Protein AF-A0A0K2RRZ0-F1 (afdb_monomer_lite)

Structure (mmCIF, N/CA/C/O backbone):
data_AF-A0A0K2RRZ0-F1
#
_entry.id   AF-A0A0K2RRZ0-F1
#
loop_
_atom_site.group_PDB
_atom_site.id
_atom_site.type_symbol
_atom_site.label_atom_id
_atom_site.label_alt_id
_atom_site.label_comp_id
_atom_site.label_asym_id
_atom_site.label_entity_id
_atom_site.label_seq_id
_atom_site.pdbx_PDB_ins_code
_atom_site.Cartn_x
_atom_site.Cartn_y
_atom_site.Cartn_z
_atom_site.occupancy
_atom_site.B_iso_or_equiv
_atom_site.auth_seq_id
_atom_site.auth_comp_id
_atom_site.auth_asym_id
_atom_site.auth_atom_id
_atom_site.pdbx_PDB_model_num
ATOM 1 N N . MET A 1 1 ? -2.063 -4.353 21.843 1.00 67.69 1 MET A N 1
ATOM 2 C CA . MET A 1 1 ? -2.310 -3.408 20.736 1.00 67.69 1 MET A CA 1
ATOM 3 C C . MET A 1 1 ? -3.190 -4.141 19.742 1.00 67.69 1 MET A C 1
ATOM 5 O O . MET A 1 1 ? -2.848 -5.270 19.420 1.00 67.69 1 MET A O 1
ATOM 9 N N . GLU A 1 2 ? -4.343 -3.583 19.376 1.00 74.56 2 GLU A N 1
ATOM 10 C CA . GLU A 1 2 ? -5.281 -4.208 18.430 1.00 74.56 2 GLU A CA 1
ATOM 11 C C . GLU A 1 2 ? -4.839 -3.903 16.991 1.00 74.56 2 GLU A C 1
ATOM 13 O O . GLU A 1 2 ? -4.509 -2.759 16.683 1.00 74.56 2 GLU A O 1
ATOM 18 N N . VAL A 1 3 ? -4.784 -4.930 16.140 1.00 85.00 3 VAL A N 1
ATOM 19 C CA . VAL A 1 3 ? -4.418 -4.840 14.715 1.00 85.00 3 VAL A CA 1
ATOM 20 C C . VAL A 1 3 ? -5.701 -4.970 13.897 1.00 85.00 3 VAL A C 1
ATOM 22 O O . VAL A 1 3 ? -6.579 -5.746 14.274 1.00 85.00 3 VAL A O 1
ATOM 25 N N . ALA A 1 4 ? -5.828 -4.204 12.815 1.00 87.69 4 ALA A N 1
ATOM 26 C CA . ALA A 1 4 ? -6.955 -4.293 11.893 1.00 87.69 4 ALA A CA 1
ATOM 27 C C . ALA A 1 4 ? -6.485 -4.593 10.466 1.00 87.69 4 ALA A C 1
ATOM 29 O O . ALA A 1 4 ? -5.355 -4.271 10.092 1.00 87.69 4 ALA A O 1
ATOM 30 N N . GLU A 1 5 ? -7.362 -5.190 9.666 1.00 92.69 5 GLU A N 1
ATOM 31 C CA . GLU A 1 5 ? -7.110 -5.439 8.251 1.00 92.69 5 GLU A CA 1
ATOM 32 C C . GLU A 1 5 ? -7.534 -4.223 7.422 1.00 92.69 5 GLU A C 1
ATOM 34 O O . GLU A 1 5 ? -8.609 -3.646 7.613 1.00 92.69 5 GLU A O 1
ATOM 39 N N . TYR A 1 6 ? -6.670 -3.819 6.495 1.00 95.44 6 TYR A N 1
ATOM 40 C CA . TYR A 1 6 ? -6.923 -2.715 5.580 1.00 95.44 6 TYR A CA 1
ATOM 41 C C . TYR A 1 6 ? -6.788 -3.192 4.141 1.00 95.44 6 TYR A C 1
ATOM 43 O O . TYR A 1 6 ? -5.733 -3.683 3.741 1.00 95.44 6 TYR A O 1
ATOM 51 N N . LYS A 1 7 ? -7.837 -3.003 3.342 1.00 95.12 7 LYS A N 1
ATOM 52 C CA . LYS A 1 7 ? -7.774 -3.150 1.890 1.00 95.12 7 LYS A CA 1
ATOM 53 C C . LYS A 1 7 ? -7.200 -1.870 1.299 1.00 95.12 7 LYS A C 1
ATOM 55 O O . LYS A 1 7 ? -7.785 -0.803 1.449 1.00 95.12 7 LYS A O 1
ATOM 60 N N . VAL A 1 8 ? -6.079 -1.986 0.603 1.00 94.38 8 VAL A N 1
ATOM 61 C CA . VAL A 1 8 ? -5.402 -0.884 -0.076 1.00 94.38 8 VAL A CA 1
ATOM 62 C C . VAL A 1 8 ? -5.522 -1.101 -1.578 1.00 94.38 8 VAL A C 1
ATOM 64 O O . VAL A 1 8 ? -5.001 -2.075 -2.123 1.00 94.38 8 VAL A O 1
ATOM 67 N N . LYS A 1 9 ? -6.213 -0.183 -2.255 1.00 94.25 9 LYS A N 1
ATOM 68 C CA . LYS A 1 9 ? -6.292 -0.141 -3.714 1.00 94.25 9 LYS A CA 1
ATOM 69 C C . LYS A 1 9 ? -5.303 0.884 -4.241 1.00 94.25 9 LYS A C 1
ATOM 71 O O . LYS A 1 9 ? -5.293 2.037 -3.799 1.00 94.25 9 LYS A O 1
ATOM 76 N N . PHE A 1 10 ? -4.483 0.477 -5.198 1.00 91.12 10 PHE A N 1
ATOM 77 C CA . PHE A 1 10 ? -3.451 1.338 -5.746 1.00 91.12 10 PHE A CA 1
ATOM 78 C C . PHE A 1 10 ? -3.230 1.109 -7.234 1.00 91.12 10 PHE A C 1
ATOM 80 O O . PHE A 1 10 ? -3.477 0.038 -7.785 1.00 91.12 10 PHE A O 1
ATOM 87 N N . ILE A 1 11 ? -2.732 2.156 -7.876 1.00 89.50 11 ILE A N 1
ATOM 88 C CA . ILE A 1 11 ? -2.270 2.138 -9.252 1.00 89.50 11 ILE A CA 1
ATOM 89 C C . ILE A 1 11 ? -0.763 2.340 -9.224 1.00 89.50 11 ILE A C 1
ATOM 91 O O . ILE A 1 11 ? -0.278 3.307 -8.632 1.00 89.50 11 ILE A O 1
ATOM 95 N N . ALA A 1 12 ? -0.030 1.453 -9.885 1.00 85.94 12 ALA A N 1
ATOM 96 C CA . ALA A 1 12 ? 1.409 1.567 -10.016 1.00 85.94 12 ALA A CA 1
ATOM 97 C C . ALA A 1 12 ? 1.842 1.724 -11.476 1.00 85.94 12 ALA A C 1
ATOM 99 O O . ALA A 1 12 ? 1.244 1.171 -12.406 1.00 85.94 12 ALA A O 1
ATOM 100 N N . ARG A 1 13 ? 2.905 2.505 -11.675 1.00 80.31 13 ARG A N 1
ATOM 101 C CA . ARG A 1 13 ? 3.548 2.730 -12.968 1.00 80.31 13 ARG A CA 1
ATOM 102 C C . ARG A 1 13 ? 5.060 2.781 -12.795 1.00 80.31 13 ARG A C 1
ATOM 104 O O . ARG A 1 13 ? 5.559 3.560 -11.996 1.00 80.31 13 ARG A O 1
ATOM 111 N N . VAL A 1 14 ? 5.789 2.023 -13.605 1.00 78.12 14 VAL A N 1
ATOM 112 C CA . VAL A 1 14 ? 7.255 2.091 -13.663 1.00 78.12 14 VAL A CA 1
ATOM 113 C C . VAL A 1 14 ? 7.670 3.224 -14.615 1.00 78.12 14 VAL A C 1
ATOM 115 O O . VAL A 1 14 ? 7.247 3.250 -15.773 1.00 78.12 14 VAL A O 1
ATOM 118 N N . LYS A 1 15 ? 8.454 4.189 -14.127 1.00 70.88 15 LYS A N 1
ATOM 119 C 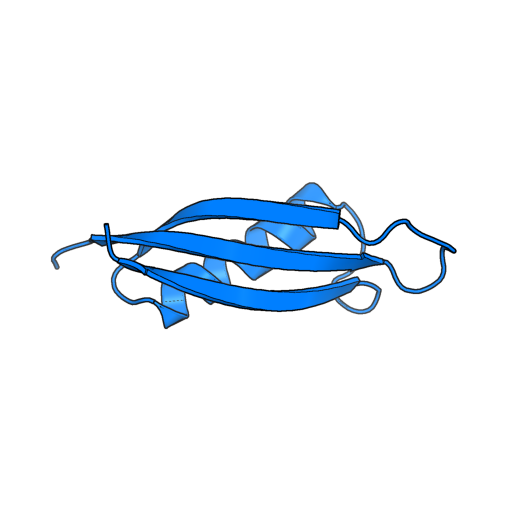CA . LYS A 1 15 ? 9.142 5.224 -14.910 1.00 70.88 15 LYS A CA 1
ATOM 120 C C . LYS A 1 15 ? 10.228 4.568 -15.771 1.00 70.88 15 LYS A C 1
ATOM 122 O O . LYS A 1 15 ? 10.833 3.582 -15.383 1.00 70.88 15 LYS A O 1
ATOM 127 N N . GLY A 1 16 ? 10.479 5.105 -16.962 1.00 63.00 16 GLY A N 1
ATOM 128 C CA . GLY A 1 16 ? 11.590 4.663 -17.822 1.00 63.00 16 GLY A CA 1
ATOM 129 C C . GLY A 1 16 ? 11.246 3.552 -18.819 1.00 63.00 16 GLY A C 1
ATOM 130 O O . GLY A 1 16 ? 11.645 3.649 -19.978 1.00 63.00 16 GLY A O 1
ATOM 131 N N . LEU A 1 17 ? 10.423 2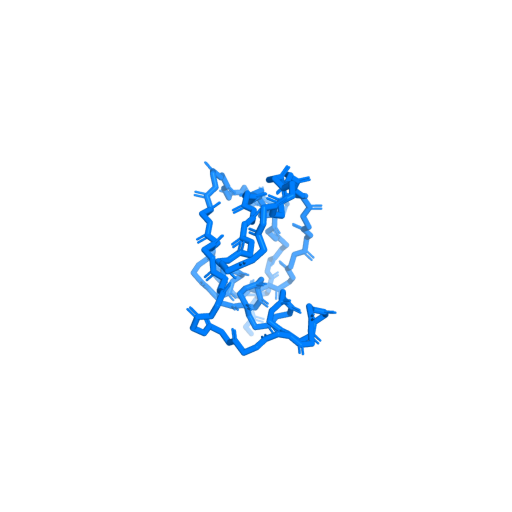.566 -18.454 1.00 58.00 17 LEU A N 1
ATOM 132 C CA . LEU A 1 17 ? 9.741 1.738 -19.452 1.00 58.00 17 LEU A CA 1
ATOM 133 C C . LEU A 1 17 ? 8.474 2.467 -19.923 1.00 58.00 17 LEU A C 1
ATOM 135 O O . LEU A 1 17 ? 7.800 3.131 -19.137 1.00 58.00 17 LEU A O 1
ATOM 139 N N . PHE A 1 18 ? 8.060 2.274 -21.180 1.00 61.66 18 PHE A N 1
ATOM 140 C CA . PHE A 1 18 ? 6.643 2.392 -21.566 1.00 61.66 18 PHE A CA 1
ATOM 141 C C . PHE A 1 18 ? 5.840 1.274 -20.861 1.00 61.66 18 PHE A C 1
ATOM 143 O O . PHE A 1 18 ? 5.227 0.420 -21.495 1.00 61.66 18 PHE A O 1
ATOM 150 N N . GLY A 1 19 ? 5.947 1.212 -19.534 1.00 60.56 19 GLY A N 1
ATOM 151 C CA . GLY A 1 19 ? 5.400 0.170 -18.697 1.00 60.56 19 GLY A CA 1
ATOM 152 C C . GLY A 1 19 ? 3.894 0.367 -18.587 1.00 60.56 19 GLY A C 1
ATOM 153 O O . GLY A 1 19 ? 3.447 1.507 -18.405 1.00 60.56 19 GLY A O 1
ATOM 154 N N . PRO A 1 20 ? 3.102 -0.708 -18.714 1.00 68.62 20 PRO A N 1
ATOM 155 C CA . PRO A 1 20 ? 1.669 -0.624 -18.511 1.00 68.62 20 PRO A CA 1
ATOM 156 C C . PRO A 1 20 ? 1.390 -0.119 -17.095 1.00 68.62 20 PRO A C 1
ATOM 158 O O . PRO A 1 20 ? 2.033 -0.528 -16.129 1.00 68.62 20 PRO A O 1
ATOM 161 N N . THR A 1 21 ? 0.432 0.791 -16.976 1.00 79.69 21 THR A N 1
ATOM 162 C CA . THR A 1 21 ? -0.172 1.113 -15.687 1.00 79.69 21 THR A CA 1
ATOM 163 C C . THR A 1 21 ? -0.977 -0.097 -15.241 1.00 79.69 21 THR A C 1
ATOM 165 O O . THR A 1 21 ? -1.782 -0.608 -16.021 1.00 79.69 21 THR A O 1
ATOM 168 N N . PHE A 1 22 ? -0.771 -0.555 -14.011 1.00 81.50 22 PHE A N 1
ATOM 169 C CA . PHE A 1 22 ? -1.559 -1.648 -13.462 1.00 81.50 22 PHE A CA 1
ATOM 170 C C . PHE A 1 22 ? -2.194 -1.243 -12.138 1.00 81.50 22 PHE A C 1
ATOM 172 O O . PHE A 1 22 ? -1.597 -0.551 -11.314 1.00 81.50 22 PHE A O 1
ATOM 179 N N . GLU A 1 23 ? -3.452 -1.641 -11.993 1.00 88.06 23 GLU A N 1
ATOM 180 C CA . GLU A 1 23 ? -4.247 -1.468 -10.787 1.00 88.06 23 GLU A CA 1
ATOM 181 C C . GLU A 1 23 ? -4.181 -2.769 -9.990 1.00 88.06 23 GLU A C 1
ATOM 183 O O . GLU A 1 23 ? -4.355 -3.851 -10.554 1.00 88.06 23 GLU A O 1
ATOM 188 N N . SER A 1 24 ? -3.925 -2.660 -8.691 1.00 88.88 24 SER A N 1
ATOM 189 C CA . SER A 1 24 ? -3.932 -3.791 -7.772 1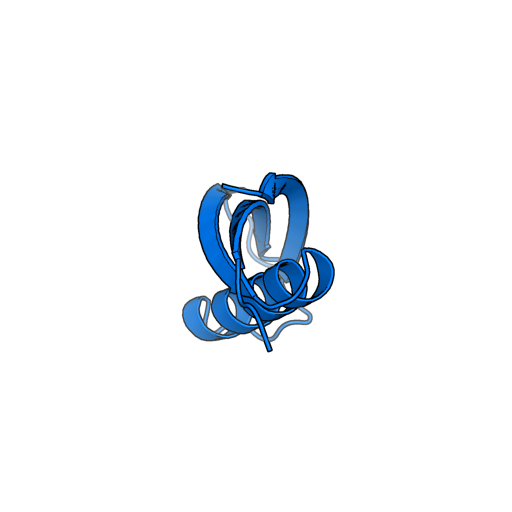.00 88.88 24 SER A CA 1
ATOM 190 C C . SER A 1 24 ? -4.692 -3.445 -6.495 1.00 88.88 24 SER A C 1
ATOM 192 O O . SER A 1 24 ? -4.863 -2.278 -6.131 1.00 88.88 24 SER A O 1
ATOM 194 N N . VAL A 1 25 ? -5.185 -4.486 -5.833 1.00 91.56 25 VAL A N 1
ATOM 195 C CA . VAL A 1 25 ? -5.878 -4.416 -4.548 1.00 91.56 25 VAL A CA 1
ATOM 196 C C . VAL A 1 25 ? -5.247 -5.461 -3.649 1.00 91.56 25 VAL A C 1
ATOM 198 O O . VAL A 1 25 ? -5.299 -6.648 -3.963 1.00 91.56 25 VAL A O 1
ATOM 201 N N . GLU A 1 26 ? -4.701 -5.027 -2.523 1.00 91.56 26 GLU A N 1
ATOM 202 C CA . GLU A 1 26 ? -4.065 -5.914 -1.552 1.00 91.56 26 GLU A CA 1
ATOM 203 C C . GLU A 1 26 ? -4.555 -5.620 -0.135 1.00 91.56 26 GLU A C 1
ATOM 205 O O . GLU A 1 26 ? -5.075 -4.539 0.143 1.00 91.56 26 GLU A O 1
ATOM 210 N N . VAL A 1 27 ? -4.447 -6.607 0.753 1.00 93.62 27 VAL A N 1
ATOM 211 C CA . VAL A 1 27 ? -4.901 -6.504 2.144 1.00 93.62 27 VAL A CA 1
ATOM 212 C C . VAL A 1 27 ? -3.691 -6.548 3.061 1.00 93.62 27 VAL A C 1
ATOM 214 O O . VAL A 1 27 ? -2.847 -7.432 2.937 1.00 93.62 27 VAL A O 1
ATOM 217 N N . TYR A 1 28 ? -3.623 -5.592 3.982 1.00 92.88 28 TYR A N 1
ATOM 218 C CA . TYR A 1 28 ? -2.517 -5.431 4.912 1.00 92.88 28 TYR A CA 1
ATOM 219 C C . TYR A 1 28 ? -3.034 -5.365 6.347 1.00 92.88 28 TYR A C 1
ATOM 221 O O . TYR A 1 28 ? -3.888 -4.542 6.679 1.00 92.88 28 TYR A O 1
ATOM 229 N N . GLU A 1 29 ? -2.474 -6.203 7.214 1.00 92.25 29 GLU A N 1
ATOM 230 C CA . GLU A 1 29 ? -2.676 -6.112 8.659 1.00 92.25 29 GLU A CA 1
ATOM 231 C C . GLU A 1 29 ? -1.833 -4.962 9.215 1.00 92.25 29 GLU A C 1
ATOM 233 O O . GLU A 1 29 ? -0.599 -4.972 9.122 1.00 92.25 29 GLU A O 1
ATOM 238 N N . ALA A 1 30 ? -2.475 -3.952 9.792 1.00 90.94 30 ALA A N 1
ATOM 239 C CA . ALA A 1 30 ? -1.799 -2.771 10.314 1.00 90.94 30 ALA A CA 1
ATOM 240 C C . ALA A 1 30 ? -2.547 -2.173 11.509 1.00 90.94 30 ALA A C 1
ATOM 242 O O . ALA A 1 30 ? -3.751 -2.366 11.675 1.00 90.94 30 ALA A O 1
ATOM 243 N N . ALA A 1 31 ? -1.849 -1.412 12.355 1.00 90.19 31 ALA A N 1
ATOM 244 C CA . ALA A 1 31 ? -2.528 -0.679 13.425 1.00 90.19 31 ALA A CA 1
ATOM 245 C C . ALA A 1 31 ? -3.337 0.513 12.878 1.00 90.19 31 ALA A C 1
ATOM 247 O O . ALA A 1 31 ? -4.321 0.936 13.486 1.00 90.19 31 ALA A O 1
ATOM 248 N N . THR A 1 32 ? -2.925 1.066 11.730 1.00 92.19 32 THR A N 1
ATOM 249 C CA . THR A 1 32 ? -3.570 2.217 11.085 1.00 92.19 32 THR A CA 1
ATOM 250 C C . THR A 1 32 ? -3.556 2.102 9.561 1.00 92.19 32 THR A C 1
ATOM 252 O O . THR A 1 32 ? -2.710 1.423 8.983 1.00 92.19 32 THR A O 1
ATOM 255 N N . ALA A 1 33 ? -4.441 2.851 8.896 1.00 90.50 33 ALA A N 1
ATOM 256 C CA . ALA A 1 33 ? -4.457 2.965 7.437 1.00 90.50 33 ALA A CA 1
ATOM 257 C C . ALA A 1 33 ? -3.130 3.510 6.870 1.00 90.50 33 ALA A C 1
ATOM 259 O O . ALA A 1 33 ? -2.692 3.082 5.808 1.00 90.50 33 ALA A O 1
ATOM 260 N N . ALA A 1 34 ? -2.470 4.431 7.583 1.00 90.88 34 ALA A N 1
ATOM 261 C CA . ALA A 1 34 ? -1.174 4.971 7.173 1.00 90.88 34 ALA A CA 1
ATOM 262 C C . ALA A 1 34 ? -0.089 3.886 7.163 1.00 90.88 34 ALA A C 1
ATOM 264 O O . ALA A 1 34 ? 0.692 3.788 6.222 1.00 90.88 34 ALA A O 1
ATOM 265 N N . GLU A 1 35 ? -0.095 3.034 8.184 1.00 92.31 35 GLU A N 1
ATOM 266 C CA . GLU A 1 35 ? 0.849 1.929 8.317 1.00 92.31 35 GLU A CA 1
ATOM 267 C C . GLU A 1 35 ? 0.567 0.823 7.277 1.00 92.31 35 GLU A C 1
ATOM 269 O O . GLU A 1 35 ? 1.498 0.241 6.728 1.00 92.31 35 GLU A O 1
ATOM 274 N N . ALA A 1 36 ? -0.701 0.599 6.908 1.00 92.56 36 ALA A N 1
ATOM 275 C CA . ALA A 1 36 ? -1.065 -0.256 5.774 1.00 92.56 36 ALA A CA 1
ATOM 276 C C . ALA A 1 36 ? -0.552 0.295 4.429 1.00 92.56 36 ALA A C 1
ATOM 278 O O . ALA A 1 36 ? -0.042 -0.463 3.606 1.00 92.56 36 ALA A O 1
ATOM 279 N N . ILE A 1 37 ? -0.642 1.614 4.211 1.00 91.38 37 ILE A N 1
ATOM 280 C CA . ILE A 1 37 ? -0.102 2.269 3.008 1.00 91.38 37 ILE A CA 1
ATOM 281 C C . ILE A 1 37 ? 1.425 2.146 2.948 1.00 91.38 37 ILE A C 1
ATOM 283 O O . ILE A 1 37 ? 1.965 1.893 1.871 1.00 91.38 37 ILE A O 1
ATOM 287 N N . GLU A 1 38 ? 2.131 2.334 4.068 1.00 91.62 38 GLU A N 1
ATOM 288 C CA . GLU A 1 38 ? 3.587 2.146 4.101 1.00 91.62 38 GLU A CA 1
ATOM 289 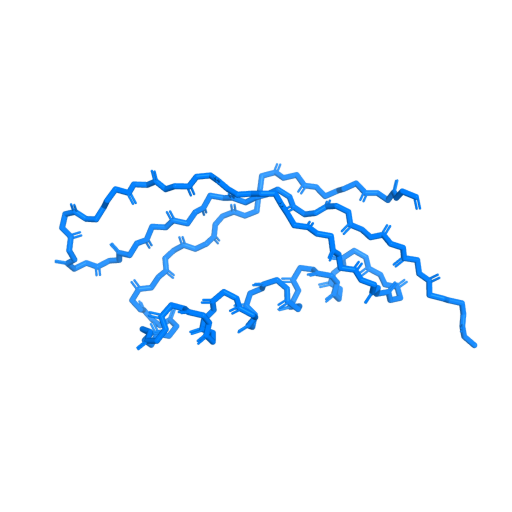C C . GLU A 1 38 ? 3.972 0.714 3.750 1.00 91.62 38 GLU A C 1
ATOM 291 O O . GLU A 1 38 ? 4.765 0.522 2.829 1.00 91.62 38 GLU A O 1
ATOM 296 N N . LYS A 1 39 ? 3.339 -0.282 4.383 1.00 91.69 39 LYS A N 1
ATOM 297 C CA . LYS A 1 39 ? 3.574 -1.694 4.052 1.00 91.69 39 LYS A CA 1
ATOM 298 C C . LYS A 1 39 ? 3.321 -1.979 2.577 1.00 91.69 39 LYS A C 1
ATOM 300 O O . LYS A 1 39 ? 4.136 -2.638 1.944 1.00 91.69 39 LYS A O 1
ATOM 305 N N . CYS A 1 40 ? 2.246 -1.429 2.014 1.00 90.25 40 CYS A N 1
ATOM 306 C CA . CYS A 1 40 ? 1.945 -1.553 0.592 1.00 90.25 40 CYS A CA 1
ATOM 307 C C . CYS A 1 40 ? 3.053 -0.983 -0.301 1.00 90.25 40 CYS A C 1
ATOM 309 O O . CYS A 1 40 ? 3.465 -1.615 -1.272 1.00 90.25 40 CYS A O 1
ATOM 311 N N . ARG A 1 41 ? 3.588 0.191 0.041 1.00 85.94 41 ARG A N 1
ATOM 312 C CA . ARG A 1 41 ? 4.703 0.797 -0.696 1.00 85.94 41 ARG A CA 1
ATOM 313 C C . ARG A 1 41 ? 5.974 -0.038 -0.601 1.00 85.94 41 ARG A C 1
ATOM 315 O O . ARG A 1 41 ? 6.633 -0.245 -1.616 1.00 85.94 41 ARG A O 1
ATOM 322 N N . GLU A 1 42 ? 6.318 -0.503 0.595 1.00 87.56 42 GLU A N 1
ATOM 323 C CA . GLU A 1 42 ? 7.505 -1.330 0.813 1.00 87.56 42 GLU A CA 1
ATOM 324 C C . GLU A 1 42 ? 7.412 -2.665 0.072 1.00 87.56 42 GLU A C 1
ATOM 326 O O . GLU A 1 42 ? 8.374 -3.076 -0.582 1.00 87.56 42 GLU A O 1
ATOM 331 N N . ASP A 1 43 ? 6.254 -3.325 0.141 1.00 87.44 43 ASP A N 1
ATOM 332 C CA . ASP A 1 43 ? 6.040 -4.614 -0.507 1.00 87.44 43 ASP A CA 1
ATOM 333 C C . ASP A 1 43 ? 6.051 -4.476 -2.029 1.00 87.44 43 ASP A C 1
ATOM 335 O O . ASP A 1 43 ? 6.728 -5.241 -2.713 1.00 87.44 43 ASP A O 1
ATOM 339 N N . PHE A 1 44 ? 5.435 -3.419 -2.562 1.00 80.19 44 PHE A N 1
ATOM 340 C CA . PHE A 1 44 ? 5.482 -3.120 -3.987 1.00 80.19 44 PHE A CA 1
ATOM 341 C C . PHE A 1 44 ? 6.916 -2.924 -4.501 1.00 80.19 44 PHE A C 1
ATOM 343 O O . PHE A 1 44 ? 7.308 -3.514 -5.510 1.00 80.19 44 PHE A O 1
ATOM 350 N N . VAL A 1 45 ? 7.719 -2.111 -3.807 1.00 78.00 45 VAL A N 1
ATOM 351 C CA . VAL A 1 45 ? 9.133 -1.892 -4.159 1.00 78.00 45 VAL A CA 1
ATOM 352 C C . VAL A 1 45 ? 9.910 -3.210 -4.092 1.00 78.00 45 VAL A C 1
ATOM 354 O O . VAL A 1 45 ? 10.729 -3.499 -4.966 1.00 78.00 45 VAL A O 1
ATOM 357 N N . ARG A 1 46 ? 9.624 -4.045 -3.087 1.00 80.44 46 ARG A N 1
ATOM 358 C CA . ARG A 1 46 ? 10.259 -5.354 -2.917 1.00 80.44 46 ARG A CA 1
ATOM 359 C C . ARG A 1 46 ? 9.870 -6.346 -4.022 1.00 80.44 46 ARG A C 1
ATOM 361 O O . ARG A 1 46 ? 10.758 -7.022 -4.535 1.00 80.44 46 ARG A O 1
ATOM 368 N N . GLN A 1 47 ? 8.593 -6.434 -4.402 1.00 72.19 47 GLN A N 1
ATOM 369 C CA . GLN A 1 47 ? 8.103 -7.330 -5.460 1.00 72.19 47 GLN A CA 1
ATOM 370 C C . GLN A 1 47 ? 8.547 -6.880 -6.857 1.00 72.19 47 GLN A C 1
ATOM 372 O O . GLN A 1 47 ? 8.860 -7.713 -7.707 1.00 72.19 47 GLN A O 1
ATOM 377 N N . GLY A 1 48 ? 8.596 -5.567 -7.095 1.00 64.62 48 GLY A N 1
ATOM 378 C CA . GLY A 1 48 ? 8.975 -5.002 -8.385 1.00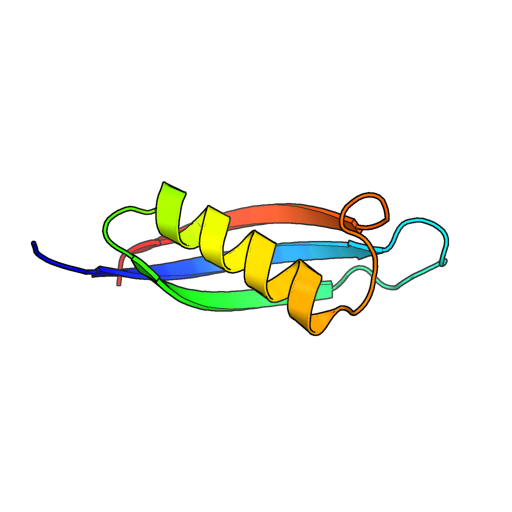 64.62 48 GLY A CA 1
ATOM 379 C C . GLY A 1 48 ? 10.443 -5.224 -8.749 1.00 64.62 48 GLY A C 1
ATOM 380 O O . GLY A 1 48 ? 10.772 -5.186 -9.930 1.00 64.62 48 GLY A O 1
ATOM 381 N N . GLY A 1 49 ? 11.334 -5.445 -7.771 1.00 55.19 49 GLY A N 1
ATOM 382 C CA . GLY A 1 49 ? 12.782 -5.553 -8.011 1.00 55.19 49 GLY A CA 1
ATOM 383 C C . GLY A 1 49 ? 13.399 -4.297 -8.648 1.00 55.19 49 GLY A C 1
ATOM 384 O O . GLY A 1 49 ? 14.531 -4.336 -9.125 1.00 55.19 49 GLY A O 1
ATOM 385 N N . ILE A 1 50 ? 12.641 -3.199 -8.668 1.00 59.97 50 ILE A N 1
ATOM 386 C CA . ILE A 1 50 ? 12.935 -1.917 -9.301 1.00 59.97 50 ILE A CA 1
ATOM 387 C C . ILE A 1 50 ? 13.109 -0.906 -8.168 1.00 59.97 50 ILE A C 1
ATOM 389 O O . ILE A 1 50 ? 12.331 -0.899 -7.210 1.00 59.97 50 ILE A O 1
ATOM 393 N N . TYR A 1 51 ? 14.150 -0.079 -8.249 1.00 61.44 51 TYR A N 1
ATOM 394 C CA . TYR A 1 51 ? 14.427 0.935 -7.238 1.00 61.44 51 TYR A CA 1
ATOM 395 C C . TYR A 1 51 ? 13.216 1.868 -7.068 1.00 61.44 51 TYR A C 1
ATOM 397 O O . TYR A 1 51 ? 12.552 2.232 -8.038 1.00 61.44 51 TYR A O 1
ATOM 405 N N . ALA A 1 52 ? 12.907 2.248 -5.824 1.00 60.50 52 ALA A N 1
ATOM 406 C CA . ALA A 1 52 ? 11.717 3.034 -5.486 1.00 60.50 52 ALA A CA 1
ATOM 407 C C . ALA A 1 52 ? 11.624 4.385 -6.227 1.00 60.50 52 ALA A C 1
ATOM 409 O O . ALA A 1 52 ? 10.541 4.959 -6.314 1.00 60.50 52 ALA A O 1
ATOM 410 N N . ASP A 1 53 ? 12.734 4.902 -6.763 1.00 67.81 53 ASP A N 1
ATOM 411 C CA . ASP A 1 53 ? 12.760 6.131 -7.558 1.00 67.81 53 ASP A CA 1
ATOM 412 C C . ASP A 1 53 ? 12.215 5.958 -8.987 1.00 67.81 53 ASP A C 1
ATOM 414 O O . ASP A 1 53 ? 11.755 6.932 -9.594 1.00 67.81 53 ASP A O 1
ATOM 418 N N . GLU A 1 54 ? 12.170 4.726 -9.496 1.00 73.25 54 GLU A N 1
ATOM 419 C CA . GLU A 1 54 ? 11.663 4.403 -10.829 1.00 73.25 54 GLU A CA 1
ATOM 420 C C . GLU A 1 54 ? 10.191 3.966 -10.821 1.00 73.25 54 GLU A C 1
ATOM 422 O O . GLU A 1 54 ? 9.684 3.521 -11.842 1.00 73.25 54 GLU A O 1
ATOM 427 N N . VAL A 1 55 ? 9.454 4.104 -9.715 1.00 75.06 55 VAL A N 1
ATOM 428 C CA . VAL A 1 55 ? 8.037 3.709 -9.649 1.00 75.06 55 VAL A CA 1
ATOM 429 C C . VAL A 1 55 ? 7.169 4.833 -9.086 1.00 75.06 55 VAL A C 1
ATOM 431 O O . VAL A 1 55 ? 7.423 5.377 -8.018 1.00 75.06 55 VAL A O 1
ATOM 434 N N . GLU A 1 56 ? 6.084 5.154 -9.789 1.00 81.06 56 GLU A N 1
ATOM 435 C CA . GLU A 1 56 ? 4.976 5.955 -9.268 1.00 81.06 56 GLU A CA 1
ATOM 436 C C . GLU A 1 56 ? 3.880 5.040 -8.741 1.00 81.06 56 GLU A C 1
ATOM 438 O O . GLU A 1 56 ? 3.220 4.343 -9.511 1.00 81.06 56 GLU A O 1
ATOM 443 N N . LEU A 1 57 ? 3.668 5.073 -7.427 1.00 82.69 57 LEU A N 1
ATOM 444 C CA . LEU A 1 57 ? 2.568 4.386 -6.767 1.00 82.69 57 LEU A CA 1
ATOM 445 C C . LEU A 1 57 ? 1.569 5.420 -6.248 1.00 82.69 57 LEU A C 1
ATOM 447 O O . LEU A 1 57 ? 1.891 6.255 -5.399 1.00 82.69 57 LEU A O 1
ATOM 451 N N . SER A 1 58 ? 0.350 5.357 -6.773 1.00 88.62 58 SER A N 1
ATOM 452 C CA . SER A 1 58 ? -0.770 6.207 -6.382 1.00 88.62 58 SER A CA 1
ATOM 453 C C . SER A 1 58 ? -1.814 5.362 -5.666 1.00 88.62 58 SER A C 1
ATOM 455 O O . SER A 1 58 ? -2.451 4.508 -6.279 1.00 88.62 58 SER A O 1
ATOM 457 N N . ILE A 1 59 ? -1.991 5.597 -4.368 1.00 91.06 59 ILE A N 1
ATOM 458 C CA . ILE A 1 59 ? -3.072 4.976 -3.600 1.00 91.06 59 ILE A CA 1
ATOM 459 C C . ILE A 1 59 ? -4.380 5.627 -4.032 1.00 91.06 59 ILE A C 1
ATOM 461 O O . ILE A 1 59 ? -4.510 6.849 -3.971 1.00 91.06 59 ILE A O 1
ATOM 465 N N . THR A 1 60 ? -5.331 4.820 -4.481 1.00 91.12 60 THR A N 1
ATOM 466 C CA . THR A 1 60 ? -6.637 5.312 -4.923 1.00 91.12 60 THR A CA 1
ATOM 467 C C . THR A 1 60 ? -7.682 5.209 -3.829 1.00 91.12 60 THR A C 1
ATOM 469 O O . THR A 1 60 ? -8.585 6.036 -3.793 1.00 91.12 60 THR A O 1
ATOM 472 N N . ASP A 1 61 ? -7.577 4.196 -2.967 1.00 93.00 61 ASP A N 1
ATOM 473 C CA . ASP A 1 61 ? -8.556 3.955 -1.913 1.00 93.00 61 ASP A CA 1
ATOM 474 C C . ASP A 1 61 ? -7.969 3.092 -0.787 1.00 93.00 61 ASP A C 1
ATOM 476 O O . ASP A 1 61 ? -7.096 2.253 -1.036 1.00 93.00 61 ASP A O 1
ATOM 480 N N . VAL A 1 62 ? -8.429 3.317 0.447 1.00 91.56 62 VAL A N 1
ATOM 481 C CA . VAL A 1 62 ? -8.044 2.525 1.624 1.00 91.56 62 VAL A CA 1
ATOM 482 C C . VAL A 1 62 ? -9.256 2.310 2.517 1.00 91.56 62 VAL A C 1
ATOM 484 O O . VAL A 1 62 ? -9.769 3.254 3.119 1.00 91.56 62 VAL A O 1
ATOM 487 N N . GLU A 1 63 ? -9.663 1.054 2.661 1.00 92.75 63 GLU A N 1
ATOM 488 C CA . GLU A 1 63 ? -10.828 0.651 3.446 1.00 92.75 63 GLU A CA 1
ATOM 489 C C . GLU A 1 63 ? -10.402 -0.233 4.616 1.00 92.75 63 GLU A C 1
ATOM 491 O O . GLU A 1 63 ? -9.543 -1.101 4.475 1.00 92.75 63 GLU A O 1
ATOM 496 N N . LYS A 1 64 ? -11.019 -0.028 5.782 1.00 90.56 64 LYS A N 1
ATOM 497 C CA . LYS A 1 64 ? -10.889 -0.937 6.925 1.00 90.56 64 LYS A CA 1
ATOM 498 C C . LYS 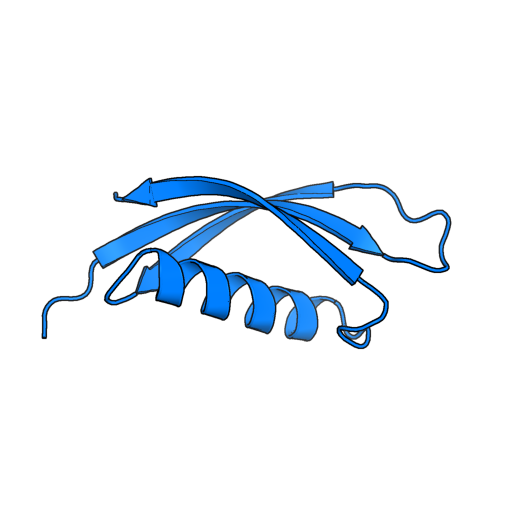A 1 64 ? -11.916 -2.059 6.778 1.00 90.56 64 LYS A C 1
ATOM 500 O O . LYS A 1 64 ? -13.080 -1.756 6.509 1.00 90.56 64 LYS A O 1
ATOM 505 N N . ILE A 1 65 ? -11.496 -3.306 6.976 1.00 88.62 65 ILE A N 1
ATOM 506 C CA . ILE A 1 65 ? -12.343 -4.504 6.860 1.00 88.62 65 ILE A CA 1
ATOM 507 C C . ILE A 1 65 ? -12.514 -5.192 8.214 1.00 88.62 65 ILE A C 1
ATOM 509 O O . ILE A 1 65 ? -11.619 -5.034 9.077 1.00 88.62 65 ILE A O 1
#

Foldseek 3Di:
DDKFKKWWWKWKDFAPDPGDIDIDIDIDTGPDQVRRVVVVLVVCCVVVVDHSVRMDMGTPDMDTD

Radius of gyration: 12.35 Å; chains: 1; bounding box: 27×14×42 Å

Secondary structure (DSSP, 8-state):
---EEEEEEEEEEETTTTPPPEEEEEEEEESSHHHHHHHHHHHHHHHH-S-GGGEEEEEEEEEE-

pLDDT: mean 82.76, std 11.42, range [55.19, 95.44]

Sequence (65 aa):
MEVAEYKVKFIARVKGLFGPTFESVEVYEAATAAEAIEKCREDFVRQGGIYADEVELSITDVEKI